Protein AF-A0A373GQA6-F1 (afdb_monomer)

Foldseek 3Di:
DVVVVVVLVVVLVVQLCCQCPVVVPHPVSNVVSVVVSVVVVVVVVVVVVPPCPVVVVPPVVVVVVVD

Solvent-accessible surface area 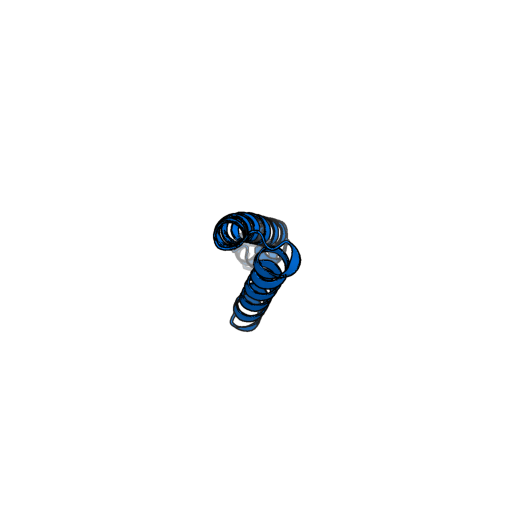(backbone atoms only — not comparable to full-atom values): 3817 Å² total; per-residue (Å²): 116,66,68,63,56,52,54,52,52,51,52,46,51,52,45,29,46,49,41,19,61,72,67,64,47,47,72,58,16,47,56,51,34,53,54,49,46,52,52,53,50,50,51,52,51,51,56,59,65,69,42,68,75,62,62,84,66,42,68,73,59,59,61,69,74,76,111

Mean predicted aligned error: 10.54 Å

Radius of gyration: 18.91 Å; Cα contacts (8 Å, |Δi|>4): 29; chains: 1; bounding box: 41×19×55 Å

Nearest PDB structures (foldseek):
  7uwa-assembly1_e  TM=7.180E-01  e=2.863E+00  Citrus x limon

Sequence (67 aa):
MNVSILSMWFVRIALAYLIGVHFQVGLLGVWIAQTLDWVVRAGFYIVRYLGHKWENKSVVRAAKTAA

Structure (mmCIF, N/CA/C/O backbone):
data_AF-A0A373GQA6-F1
#
_entry.id   AF-A0A373GQA6-F1
#
loop_
_atom_site.group_PDB
_atom_site.id
_atom_site.type_symbol
_atom_site.label_atom_id
_atom_site.label_alt_id
_atom_site.label_comp_id
_atom_site.label_asym_id
_atom_site.label_entity_id
_atom_site.label_seq_id
_atom_site.pdbx_PDB_ins_code
_atom_site.Cartn_x
_atom_site.Cartn_y
_atom_site.Cartn_z
_atom_site.occupancy
_atom_site.B_iso_or_equiv
_atom_site.auth_seq_id
_atom_site.auth_comp_id
_atom_site.auth_asym_id
_atom_site.auth_atom_id
_atom_site.pdbx_PDB_model_num
ATOM 1 N N . MET A 1 1 ? -9.433 -15.073 9.023 1.00 58.31 1 MET A N 1
ATOM 2 C CA . MET A 1 1 ? -8.258 -14.196 8.806 1.00 58.31 1 MET A CA 1
ATOM 3 C C . MET A 1 1 ? -7.475 -14.573 7.547 1.00 58.31 1 MET A C 1
ATOM 5 O O . MET A 1 1 ? -6.985 -13.682 6.870 1.00 58.31 1 MET A O 1
ATOM 9 N N . ASN A 1 2 ? -7.429 -15.856 7.175 1.00 48.88 2 ASN A N 1
ATOM 10 C CA . ASN A 1 2 ? -6.584 -16.340 6.075 1.00 48.88 2 ASN A CA 1
ATOM 11 C C . ASN A 1 2 ? -7.053 -15.891 4.680 1.00 48.88 2 ASN A C 1
ATOM 13 O O . ASN A 1 2 ? -6.226 -15.527 3.855 1.00 48.88 2 ASN A O 1
ATOM 17 N N . VAL A 1 3 ? -8.369 -15.823 4.437 1.00 59.38 3 VAL A N 1
ATOM 18 C CA . VAL A 1 3 ? -8.920 -15.423 3.125 1.00 59.38 3 VAL A CA 1
ATOM 19 C C . VAL A 1 3 ? -8.618 -13.955 2.796 1.00 59.38 3 VAL A C 1
ATOM 21 O O . VAL A 1 3 ? -8.283 -13.636 1.661 1.00 59.38 3 VAL A O 1
ATOM 24 N N . SER A 1 4 ? -8.647 -13.062 3.794 1.00 64.25 4 SER A N 1
ATOM 25 C CA . SER A 1 4 ? -8.300 -11.647 3.589 1.00 64.25 4 SER A CA 1
ATOM 26 C C . SER A 1 4 ? -6.834 -11.476 3.198 1.00 64.25 4 SER A C 1
ATOM 28 O O . SER A 1 4 ? -6.538 -10.748 2.256 1.00 64.25 4 SER A O 1
ATOM 30 N N . ILE A 1 5 ? -5.928 -12.192 3.867 1.00 67.81 5 ILE A N 1
ATOM 31 C CA . ILE A 1 5 ? -4.486 -12.112 3.599 1.00 67.81 5 ILE A CA 1
ATOM 32 C C . ILE A 1 5 ? -4.160 -12.704 2.220 1.00 67.81 5 ILE A C 1
ATOM 34 O O . ILE A 1 5 ? -3.434 -12.080 1.451 1.00 67.81 5 ILE A O 1
ATOM 38 N N . LEU A 1 6 ? -4.761 -13.847 1.869 1.00 72.00 6 LEU A N 1
ATOM 39 C CA . LEU A 1 6 ? -4.613 -14.472 0.549 1.00 72.00 6 LEU A CA 1
ATOM 40 C C . LEU A 1 6 ? -5.135 -13.577 -0.583 1.00 72.00 6 LEU A C 1
ATOM 42 O O . LEU A 1 6 ? -4.454 -13.417 -1.594 1.00 72.00 6 LEU A O 1
ATOM 46 N N . SER A 1 7 ? -6.300 -12.943 -0.398 1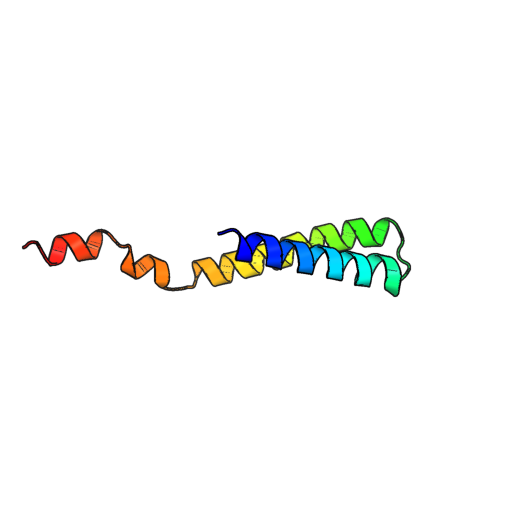.00 66.06 7 SER A N 1
ATOM 47 C CA . SER A 1 7 ? -6.861 -12.027 -1.401 1.00 66.06 7 SER A CA 1
ATOM 48 C C . SER A 1 7 ? -5.977 -10.795 -1.630 1.00 66.06 7 SER A C 1
ATOM 50 O O . SER A 1 7 ? -5.770 -10.387 -2.770 1.00 66.06 7 SER A O 1
ATOM 52 N N . MET A 1 8 ? -5.376 -10.247 -0.568 1.00 69.12 8 MET A N 1
ATOM 53 C CA . MET A 1 8 ? -4.459 -9.109 -0.678 1.00 69.12 8 MET A CA 1
ATOM 54 C C . MET A 1 8 ? -3.156 -9.478 -1.383 1.00 69.12 8 MET A C 1
ATOM 56 O O . MET A 1 8 ? -2.617 -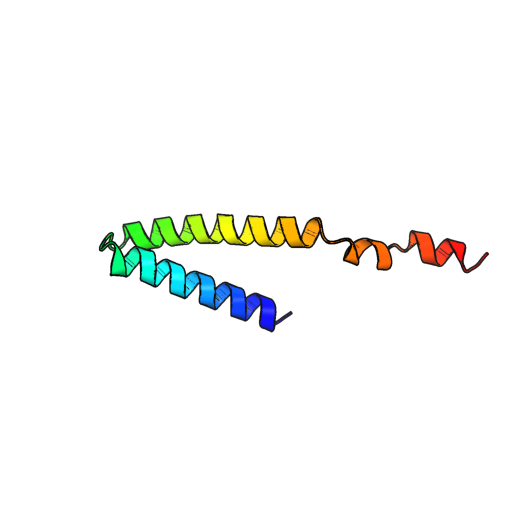8.685 -2.152 1.00 69.12 8 MET A O 1
ATOM 60 N N . TRP A 1 9 ? -2.658 -10.689 -1.146 1.00 76.00 9 TRP A N 1
ATOM 61 C CA . T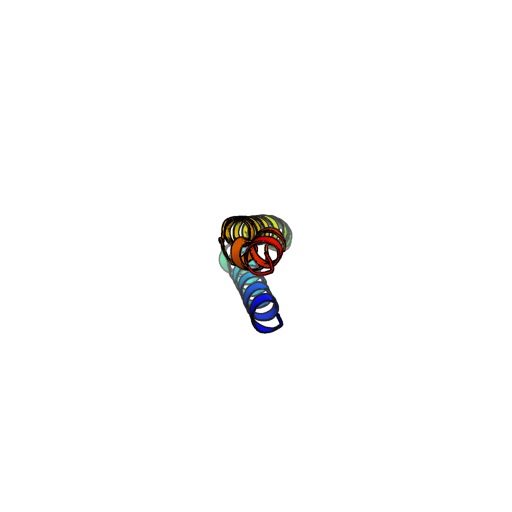RP A 1 9 ? -1.429 -11.163 -1.766 1.00 76.00 9 TRP A CA 1
ATOM 62 C C . TRP A 1 9 ? -1.585 -11.350 -3.281 1.00 76.00 9 TRP A C 1
ATOM 64 O O . TRP A 1 9 ? -0.709 -10.950 -4.047 1.00 76.00 9 TRP A O 1
ATOM 74 N N . PHE A 1 10 ? -2.740 -11.854 -3.725 1.00 78.44 10 PHE A N 1
ATOM 75 C CA . PHE A 1 10 ? -3.063 -11.967 -5.150 1.00 78.44 10 PHE A CA 1
ATOM 76 C C . PHE A 1 10 ? -3.153 -10.606 -5.845 1.00 78.44 10 PHE A C 1
ATOM 78 O O . PHE A 1 10 ? -2.594 -10.438 -6.927 1.00 78.44 10 PHE A O 1
ATOM 85 N N . VAL A 1 11 ? -3.799 -9.621 -5.211 1.00 74.12 11 VAL A N 1
ATOM 86 C CA . VAL A 1 11 ? -3.901 -8.253 -5.750 1.00 74.12 11 VAL A CA 1
ATOM 87 C C . VAL A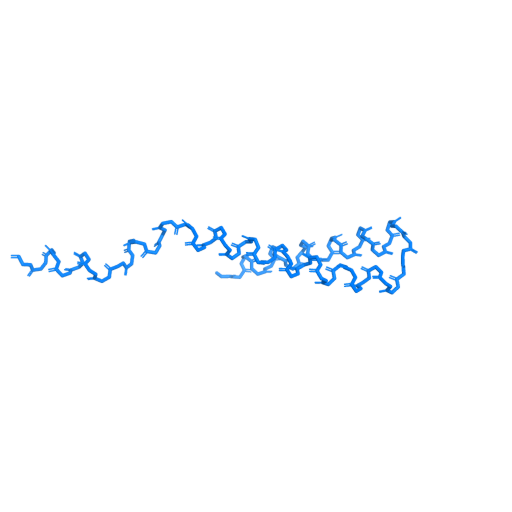 1 11 ? -2.516 -7.636 -5.942 1.00 74.12 11 VAL A C 1
ATOM 89 O O . VAL A 1 11 ? -2.258 -7.037 -6.983 1.00 74.12 11 VAL A O 1
ATOM 92 N N . ARG A 1 12 ? -1.596 -7.840 -4.992 1.00 72.88 12 ARG A N 1
ATOM 93 C CA . ARG A 1 12 ? -0.206 -7.372 -5.094 1.00 72.88 12 ARG A CA 1
ATOM 94 C C . ARG A 1 12 ? 0.539 -7.989 -6.272 1.00 72.88 12 ARG A C 1
ATOM 96 O O . ARG A 1 12 ? 1.207 -7.272 -7.008 1.00 72.88 12 ARG A O 1
ATOM 103 N N . ILE A 1 13 ? 0.430 -9.305 -6.451 1.00 77.81 13 ILE A N 1
ATOM 104 C CA . ILE A 1 13 ? 1.097 -10.014 -7.552 1.00 77.81 13 ILE A CA 1
ATOM 105 C C . ILE A 1 13 ? 0.510 -9.591 -8.897 1.00 77.81 13 ILE A C 1
ATOM 107 O O . ILE A 1 13 ? 1.263 -9.340 -9.834 1.00 77.81 13 ILE A O 1
ATOM 111 N N . ALA A 1 14 ? -0.812 -9.433 -8.978 1.00 81.56 14 ALA A N 1
ATOM 112 C CA . ALA A 1 14 ? -1.477 -8.947 -10.179 1.00 81.56 14 ALA A CA 1
ATOM 113 C C . ALA A 1 14 ? -1.039 -7.517 -10.543 1.00 81.56 14 ALA A C 1
ATOM 115 O O . ALA A 1 14 ? -0.717 -7.252 -11.698 1.00 81.56 14 ALA A O 1
ATOM 116 N N . LEU A 1 15 ? -0.956 -6.609 -9.563 1.00 73.44 15 LEU A N 1
ATOM 117 C CA . LEU A 1 15 ? -0.482 -5.234 -9.762 1.00 73.44 15 LEU A CA 1
ATOM 118 C C . LEU A 1 15 ? 0.999 -5.167 -10.137 1.00 73.44 15 LEU A C 1
ATOM 120 O O . LEU A 1 15 ? 1.366 -4.403 -11.026 1.00 73.44 15 LEU A O 1
ATOM 124 N N . ALA A 1 16 ? 1.846 -5.977 -9.501 1.00 70.69 16 ALA A N 1
ATOM 125 C CA . ALA A 1 16 ? 3.261 -6.066 -9.841 1.00 70.69 16 ALA A CA 1
ATOM 126 C C . ALA A 1 16 ? 3.472 -6.610 -11.259 1.00 70.69 16 ALA A C 1
ATOM 128 O O . ALA A 1 16 ? 4.334 -6.110 -11.977 1.00 70.69 16 ALA A O 1
ATOM 129 N N . TYR A 1 17 ? 2.661 -7.582 -11.688 1.00 76.88 17 TYR A N 1
ATOM 130 C CA . TYR A 1 17 ? 2.700 -8.098 -13.053 1.00 76.88 17 TYR A CA 1
ATOM 131 C C . TYR A 1 17 ? 2.203 -7.053 -14.057 1.00 76.88 17 TYR A C 1
ATOM 133 O O . TYR A 1 17 ? 2.865 -6.793 -15.058 1.00 76.88 17 TYR A O 1
ATOM 141 N N . LEU A 1 18 ? 1.084 -6.384 -13.762 1.00 78.62 18 LEU A N 1
ATOM 142 C CA . LEU A 1 18 ? 0.535 -5.350 -14.633 1.00 78.62 18 LEU A CA 1
ATOM 143 C C . LEU A 1 18 ? 1.515 -4.178 -14.785 1.00 78.62 18 LEU A C 1
ATOM 145 O O . LEU A 1 18 ? 1.815 -3.770 -15.895 1.00 78.62 18 LEU A O 1
ATOM 149 N N . ILE A 1 19 ? 2.085 -3.664 -13.697 1.00 73.69 19 ILE A N 1
ATOM 150 C CA . ILE A 1 19 ? 2.986 -2.506 -13.764 1.00 73.69 19 ILE A CA 1
ATOM 151 C C . ILE A 1 19 ? 4.383 -2.907 -14.257 1.00 73.69 19 ILE A C 1
ATOM 153 O O . ILE A 1 19 ? 4.948 -2.233 -15.111 1.00 73.69 19 ILE A O 1
ATOM 157 N N . GLY A 1 20 ? 4.951 -4.004 -13.757 1.00 68.56 20 GLY A N 1
ATOM 158 C CA . GLY A 1 20 ? 6.310 -4.424 -14.105 1.00 68.56 20 GLY A CA 1
ATOM 159 C C . GLY A 1 20 ? 6.435 -4.996 -15.517 1.00 68.56 20 GLY A C 1
ATOM 160 O O . GLY A 1 20 ? 7.418 -4.711 -16.201 1.00 68.56 20 GLY A O 1
ATOM 161 N N . VAL A 1 21 ? 5.443 -5.775 -15.965 1.00 68.88 21 VAL A N 1
ATOM 162 C CA . VAL A 1 21 ? 5.495 -6.491 -17.250 1.00 68.88 21 VAL A CA 1
ATOM 163 C C . VAL A 1 21 ? 4.772 -5.727 -18.358 1.00 68.88 21 VAL A C 1
ATOM 165 O O . VAL A 1 21 ? 5.325 -5.605 -19.448 1.00 68.88 21 VAL A O 1
ATOM 168 N N . HIS A 1 22 ? 3.579 -5.167 -18.111 1.00 73.56 22 HIS A N 1
ATOM 169 C CA . HIS A 1 22 ? 2.808 -4.502 -19.175 1.00 73.56 22 HIS A CA 1
ATOM 170 C C . HIS A 1 22 ? 3.394 -3.142 -19.569 1.00 73.56 22 HIS A C 1
ATOM 172 O O . HIS A 1 22 ? 3.491 -2.839 -20.753 1.00 73.56 22 HIS A O 1
ATOM 178 N N . PHE A 1 23 ? 3.838 -2.345 -18.592 1.00 76.19 23 PHE A N 1
ATOM 179 C CA . PHE A 1 23 ? 4.443 -1.033 -18.854 1.00 76.19 23 PHE A CA 1
ATOM 180 C C . PHE A 1 23 ? 5.956 -1.100 -19.131 1.00 76.19 23 PHE A C 1
ATOM 182 O O . PHE A 1 23 ? 6.583 -0.061 -19.313 1.00 76.19 23 PHE A O 1
ATOM 189 N N . GLN A 1 24 ? 6.550 -2.303 -19.152 1.00 74.50 24 GLN A N 1
ATOM 190 C CA . GLN A 1 24 ? 7.981 -2.551 -19.403 1.00 74.50 24 GLN A CA 1
ATOM 191 C C . GLN A 1 24 ? 8.947 -1.675 -18.583 1.00 74.50 24 GLN A C 1
ATOM 193 O O . GLN A 1 24 ? 10.072 -1.400 -18.990 1.00 74.50 24 GLN A O 1
ATOM 198 N N . VAL A 1 25 ? 8.531 -1.269 -17.382 1.00 73.75 25 VAL A N 1
ATOM 199 C CA . VAL A 1 25 ? 9.313 -0.384 -16.501 1.00 73.75 25 VAL A CA 1
ATOM 200 C C . VAL A 1 25 ? 10.434 -1.141 -15.766 1.00 73.75 25 VAL A C 1
ATOM 202 O O . VAL A 1 25 ? 11.206 -0.554 -15.007 1.00 73.75 25 VAL A O 1
ATOM 205 N N . GLY A 1 26 ? 10.525 -2.462 -15.962 1.00 73.88 26 GLY A N 1
ATOM 206 C CA . GLY A 1 26 ? 11.559 -3.317 -15.382 1.00 73.88 26 GLY A CA 1
ATOM 207 C C . GLY A 1 26 ? 11.561 -3.277 -13.851 1.00 73.88 26 GLY A C 1
ATOM 208 O O . GLY A 1 26 ? 10.510 -3.313 -13.209 1.00 73.88 26 GLY A O 1
ATOM 209 N N . LEU A 1 27 ? 12.752 -3.179 -13.247 1.00 78.50 27 LEU A N 1
ATOM 210 C CA . LEU A 1 27 ? 12.922 -3.146 -11.789 1.00 78.50 27 LEU A CA 1
ATOM 211 C C . LEU A 1 27 ? 12.212 -1.946 -11.137 1.00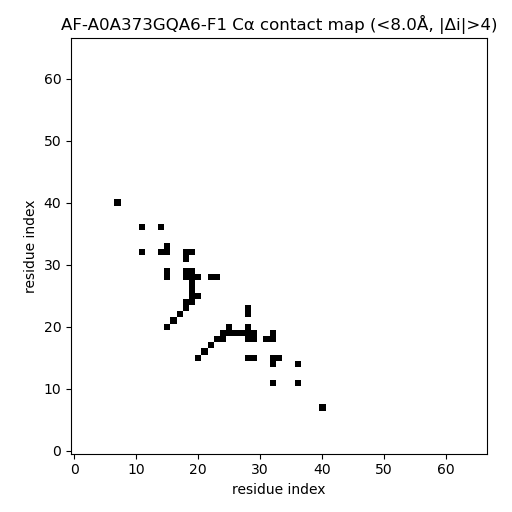 78.50 27 LEU A C 1
ATOM 213 O O . LEU A 1 27 ? 11.665 -2.091 -10.047 1.00 78.50 27 LEU A O 1
ATOM 217 N N . LEU A 1 28 ? 12.152 -0.786 -11.802 1.00 80.19 28 LEU A N 1
ATOM 218 C CA . LEU A 1 28 ? 11.438 0.386 -11.278 1.00 80.19 28 LEU A CA 1
ATOM 219 C C . LEU A 1 28 ? 9.935 0.118 -11.132 1.00 80.19 28 LEU A C 1
ATOM 221 O O . LEU A 1 28 ? 9.320 0.575 -10.170 1.00 80.19 28 LEU A O 1
ATOM 225 N N . GLY A 1 29 ? 9.359 -0.696 -12.020 1.00 76.19 29 GLY A N 1
ATOM 226 C CA . GLY A 1 29 ? 7.970 -1.139 -11.914 1.00 76.19 29 GLY A CA 1
ATOM 227 C C . GLY A 1 29 ? 7.702 -1.937 -10.636 1.00 76.19 29 GLY A C 1
ATOM 228 O O . GLY A 1 29 ? 6.645 -1.783 -10.030 1.00 76.19 29 GLY A O 1
ATOM 229 N N . VAL A 1 30 ? 8.683 -2.715 -10.162 1.00 75.94 30 VAL A N 1
ATOM 230 C CA . VAL A 1 30 ? 8.592 -3.465 -8.895 1.00 75.94 30 VAL A CA 1
ATOM 231 C C . VAL A 1 30 ? 8.577 -2.518 -7.694 1.00 75.94 30 VAL A C 1
ATOM 233 O O . VAL A 1 30 ? 7.781 -2.702 -6.773 1.00 75.94 30 VAL A O 1
ATOM 236 N N . TRP A 1 31 ? 9.408 -1.473 -7.713 1.00 82.56 31 TRP A N 1
ATOM 237 C CA . TRP A 1 31 ? 9.446 -0.459 -6.652 1.00 82.56 31 TRP A CA 1
ATOM 238 C C . TRP A 1 31 ? 8.157 0.368 -6.603 1.00 82.56 31 TRP A C 1
ATOM 240 O O . TRP A 1 31 ? 7.618 0.615 -5.527 1.00 82.56 31 TRP A O 1
ATOM 250 N N . ILE A 1 32 ? 7.615 0.747 -7.761 1.00 80.44 32 ILE A N 1
ATOM 251 C CA . ILE A 1 32 ? 6.337 1.466 -7.841 1.00 80.44 32 ILE A CA 1
ATOM 252 C C . ILE A 1 32 ? 5.186 0.568 -7.373 1.00 80.44 32 ILE A C 1
ATOM 254 O O . ILE A 1 32 ? 4.358 1.004 -6.572 1.00 80.44 32 ILE A O 1
ATOM 258 N N . ALA A 1 33 ? 5.155 -0.695 -7.807 1.00 80.62 33 ALA A N 1
ATOM 259 C CA . ALA A 1 33 ? 4.154 -1.664 -7.366 1.00 80.62 33 ALA A CA 1
ATOM 260 C C . ALA A 1 33 ? 4.186 -1.869 -5.844 1.00 80.62 33 ALA A C 1
ATOM 262 O O . ALA A 1 33 ? 3.132 -1.961 -5.216 1.00 80.62 33 ALA A O 1
ATOM 263 N N . GLN A 1 34 ? 5.379 -1.868 -5.239 1.00 81.12 34 GLN A N 1
ATOM 264 C CA . GLN A 1 34 ? 5.551 -1.946 -3.789 1.00 81.12 34 GLN A CA 1
ATOM 265 C C . GLN A 1 34 ? 4.899 -0.768 -3.061 1.00 81.12 34 GLN A C 1
ATOM 267 O O . GLN A 1 34 ? 4.167 -0.966 -2.087 1.00 81.12 34 GLN A O 1
ATOM 272 N N . THR A 1 35 ? 5.144 0.452 -3.537 1.00 84.38 35 THR A N 1
ATOM 273 C CA . THR A 1 35 ? 4.560 1.663 -2.953 1.00 84.38 35 THR A CA 1
ATOM 274 C C . THR A 1 35 ? 3.042 1.678 -3.126 1.00 84.38 35 THR A C 1
ATOM 276 O O . THR A 1 35 ? 2.314 1.974 -2.178 1.00 84.38 35 THR A O 1
ATOM 279 N N . LEU A 1 36 ? 2.539 1.294 -4.303 1.00 82.56 36 LEU A N 1
ATOM 280 C CA . LEU A 1 36 ? 1.101 1.260 -4.577 1.00 82.56 36 LEU A CA 1
ATOM 281 C C . LEU A 1 36 ? 0.366 0.252 -3.681 1.00 82.56 36 LEU A C 1
ATOM 283 O O . LEU A 1 36 ? -0.725 0.513 -3.182 1.00 82.56 36 LEU A O 1
ATOM 287 N N . ASP A 1 37 ? 0.992 -0.889 -3.424 1.00 81.31 37 ASP A N 1
ATOM 288 C CA . ASP A 1 37 ? 0.471 -1.938 -2.554 1.00 81.31 37 ASP A CA 1
ATOM 289 C C . ASP A 1 37 ? 0.390 -1.487 -1.076 1.00 81.31 37 ASP A C 1
ATOM 291 O O . ASP A 1 37 ? -0.520 -1.893 -0.347 1.00 81.31 37 ASP A O 1
ATOM 295 N N . TRP A 1 38 ? 1.266 -0.579 -0.615 1.00 84.00 38 TRP A N 1
ATOM 296 C CA . TRP A 1 38 ? 1.073 0.104 0.676 1.00 84.00 38 TRP A CA 1
ATOM 297 C C . TRP A 1 38 ? -0.155 1.014 0.686 1.00 84.00 38 TRP A C 1
ATOM 299 O O . TRP A 1 38 ? -0.911 0.979 1.658 1.00 84.00 38 TRP A O 1
ATOM 309 N N . VAL A 1 39 ? -0.398 1.769 -0.388 1.00 83.94 39 VAL A N 1
ATOM 310 C CA . VAL A 1 39 ? -1.574 2.650 -0.506 1.00 83.94 39 VAL A CA 1
ATOM 311 C C . VAL A 1 39 ? -2.869 1.839 -0.497 1.00 83.94 39 VAL A C 1
ATOM 313 O O . VAL A 1 39 ? -3.790 2.142 0.262 1.00 83.94 39 VAL A O 1
ATOM 316 N N . VAL A 1 40 ? -2.924 0.756 -1.275 1.00 80.69 40 VAL A N 1
ATOM 317 C CA . VAL A 1 40 ? -4.083 -0.145 -1.322 1.00 80.69 40 VAL A CA 1
ATOM 318 C C . VAL A 1 40 ? -4.352 -0.754 0.059 1.00 80.69 40 VAL A C 1
ATOM 320 O O . VAL A 1 40 ? -5.491 -0.728 0.532 1.00 80.69 40 VAL A O 1
ATOM 323 N N . ARG A 1 41 ? -3.316 -1.237 0.762 1.00 80.06 41 ARG A N 1
ATOM 324 C CA . ARG A 1 41 ? -3.460 -1.736 2.143 1.00 80.06 41 ARG A CA 1
ATOM 325 C C . ARG A 1 41 ? -3.964 -0.673 3.107 1.00 80.06 41 ARG A C 1
ATOM 327 O O . ARG A 1 41 ? -4.849 -0.973 3.905 1.00 80.06 41 ARG A O 1
ATOM 334 N N . ALA A 1 42 ? -3.427 0.543 3.037 1.00 82.19 42 ALA A N 1
ATOM 335 C CA . ALA A 1 42 ? -3.881 1.646 3.874 1.00 82.19 42 ALA A CA 1
ATOM 336 C C . ALA A 1 42 ? -5.374 1.928 3.646 1.00 82.19 42 ALA A C 1
ATOM 338 O O . ALA A 1 42 ? -6.130 1.999 4.612 1.00 82.19 42 ALA A O 1
ATOM 339 N N . GLY A 1 43 ? -5.824 1.966 2.388 1.00 85.19 43 GLY A N 1
ATOM 340 C CA . GLY A 1 43 ? -7.238 2.117 2.039 1.00 85.19 43 GLY A CA 1
ATOM 341 C C . GLY A 1 43 ? -8.123 1.021 2.638 1.00 85.19 43 GLY A C 1
ATOM 342 O O . GLY A 1 43 ? -9.120 1.315 3.296 1.00 85.19 43 GLY A O 1
ATOM 343 N N . PHE A 1 44 ? -7.732 -0.249 2.501 1.00 79.00 44 PHE A N 1
ATOM 344 C CA . PHE A 1 44 ? -8.469 -1.359 3.114 1.00 79.00 44 PHE A CA 1
ATOM 345 C C . PHE A 1 44 ? -8.516 -1.275 4.642 1.00 79.00 44 PHE A C 1
ATOM 347 O O . PHE A 1 44 ? -9.556 -1.572 5.233 1.00 79.00 44 PHE A O 1
ATOM 354 N N . TYR A 1 45 ? -7.424 -0.867 5.295 1.00 77.25 45 TYR A N 1
ATOM 355 C CA . TYR A 1 45 ? -7.413 -0.680 6.745 1.00 77.25 45 TYR A CA 1
ATOM 356 C C . TYR A 1 45 ? -8.309 0.473 7.184 1.00 77.25 45 TYR A C 1
ATOM 358 O O . TYR A 1 45 ? -9.024 0.322 8.169 1.00 77.25 45 TYR A O 1
ATOM 366 N N . ILE A 1 46 ? -8.350 1.572 6.432 1.00 83.44 46 ILE A N 1
ATOM 367 C CA . ILE A 1 46 ? -9.258 2.692 6.693 1.00 83.44 46 ILE A CA 1
ATOM 368 C C . ILE A 1 46 ? -10.717 2.239 6.561 1.00 83.44 46 ILE A C 1
ATOM 370 O O . ILE A 1 46 ? -11.504 2.438 7.483 1.00 83.44 46 ILE A O 1
ATOM 374 N N . VAL A 1 47 ? -11.078 1.539 5.481 1.00 80.69 47 VAL A N 1
ATOM 375 C CA . VAL A 1 47 ? -12.435 0.987 5.289 1.00 80.69 47 VAL A CA 1
ATOM 376 C C . VAL A 1 47 ? -12.799 -0.006 6.403 1.00 80.69 47 VAL A C 1
ATOM 378 O O . VAL A 1 47 ? -13.910 0.007 6.932 1.00 80.69 47 VAL A O 1
ATOM 381 N N . ARG A 1 48 ? -11.850 -0.851 6.820 1.00 79.56 48 ARG A N 1
ATOM 382 C CA . ARG A 1 48 ? -12.003 -1.785 7.949 1.00 79.56 48 ARG A CA 1
ATOM 383 C C . ARG A 1 48 ? -12.206 -1.057 9.280 1.00 79.56 48 ARG A C 1
ATOM 385 O O . ARG A 1 48 ? -12.919 -1.585 10.140 1.00 79.56 48 ARG A O 1
ATOM 392 N N . TYR A 1 49 ? -11.552 0.087 9.463 1.00 73.69 49 TYR A N 1
ATOM 393 C CA . TYR A 1 49 ? -11.624 0.910 10.667 1.00 73.69 49 TYR A CA 1
ATOM 394 C C . TYR A 1 49 ? -12.948 1.680 10.741 1.00 73.69 49 TYR A C 1
ATOM 396 O O . TYR A 1 49 ? -13.577 1.706 11.792 1.00 73.69 49 TYR A O 1
ATOM 404 N N . LEU A 1 50 ? -13.423 2.197 9.605 1.00 75.81 50 LEU A N 1
ATOM 405 C CA . LEU A 1 50 ? -14.730 2.849 9.460 1.00 75.81 50 LEU A CA 1
ATOM 406 C C . LEU A 1 50 ? -15.913 1.878 9.597 1.00 75.81 50 LEU A C 1
ATOM 408 O O . LEU A 1 50 ? -17.034 2.296 9.868 1.00 75.81 50 LEU A O 1
ATOM 412 N N . GLY A 1 51 ? -15.701 0.573 9.417 1.00 76.31 51 GLY A N 1
ATOM 413 C CA . GLY A 1 51 ? -16.761 -0.413 9.596 1.00 76.31 51 GLY A CA 1
ATOM 414 C C . GLY A 1 51 ? -17.225 -0.508 11.054 1.00 76.31 51 GLY A C 1
ATOM 415 O O . GLY A 1 51 ? -16.472 -0.964 11.906 1.00 76.31 51 GLY A O 1
ATOM 416 N N . HIS A 1 52 ? -18.501 -0.222 11.332 1.00 65.56 52 HIS A N 1
ATOM 417 C CA . HIS A 1 52 ? -19.125 -0.243 12.673 1.00 65.56 52 HIS A CA 1
ATOM 418 C C . HIS A 1 52 ? -19.119 -1.611 13.401 1.00 65.56 52 HIS A C 1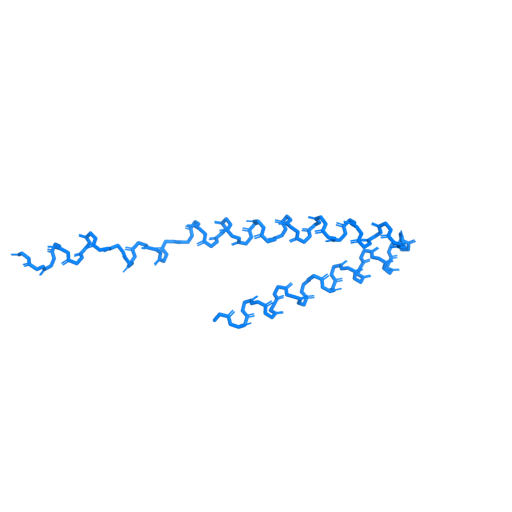
ATOM 420 O O . HIS A 1 52 ? -19.638 -1.743 14.506 1.00 65.56 52 HIS A O 1
ATOM 426 N N . LYS A 1 53 ? -18.496 -2.663 12.847 1.00 62.50 53 LYS A N 1
ATOM 427 C CA . LYS A 1 53 ? -18.378 -3.980 13.509 1.00 62.50 53 LYS A CA 1
ATOM 428 C C . LYS A 1 53 ? -17.658 -3.925 14.865 1.00 62.50 53 LYS A C 1
ATOM 430 O O . LYS A 1 53 ? -17.823 -4.850 15.658 1.00 62.50 53 LYS A O 1
ATOM 435 N N . TRP A 1 54 ? -16.865 -2.885 15.129 1.00 65.94 54 TRP A N 1
ATOM 436 C CA . TRP A 1 54 ? -16.225 -2.656 16.430 1.00 65.94 54 TRP A CA 1
ATOM 437 C C . TRP A 1 54 ? -17.228 -2.249 17.520 1.00 65.94 54 TRP A C 1
ATOM 439 O O . TRP A 1 54 ? -17.018 -2.561 18.688 1.00 65.94 54 TRP A O 1
ATOM 449 N N . GLU A 1 55 ? -18.350 -1.635 17.143 1.00 64.62 55 GLU A N 1
ATOM 450 C CA . GLU A 1 55 ? -19.360 -1.108 18.065 1.00 64.62 55 GLU A CA 1
ATOM 451 C C . GLU A 1 55 ? -20.096 -2.231 18.817 1.00 64.62 55 GLU A C 1
ATOM 453 O O . GLU A 1 55 ? -20.325 -2.143 20.023 1.00 64.62 55 GLU A O 1
ATOM 458 N N . ASN A 1 56 ? -20.332 -3.365 18.148 1.00 60.38 56 ASN A N 1
ATOM 459 C CA . ASN A 1 56 ? -20.912 -4.574 18.753 1.00 60.38 56 ASN A CA 1
ATOM 460 C C . ASN A 1 56 ? -19.955 -5.335 19.684 1.00 60.38 56 ASN A C 1
ATOM 462 O O . ASN A 1 56 ? -20.378 -6.263 20.368 1.00 60.38 56 ASN A O 1
ATOM 466 N N . LYS A 1 57 ? -18.670 -4.968 19.714 1.00 58.44 57 LYS A N 1
ATOM 467 C CA . LYS A 1 57 ? -17.700 -5.474 20.696 1.00 58.44 57 LYS A CA 1
ATOM 468 C C . LYS A 1 57 ? -17.448 -4.478 21.828 1.00 58.44 57 LYS A C 1
ATOM 470 O O . LYS A 1 57 ? -16.588 -4.734 22.669 1.00 58.44 57 LYS A O 1
ATOM 475 N N . SER A 1 58 ? -18.172 -3.356 21.862 1.00 57.09 58 SER A N 1
ATOM 476 C CA . SER A 1 58 ? -18.050 -2.397 22.952 1.00 57.09 58 SER A CA 1
ATOM 477 C C . SER A 1 58 ? -18.534 -3.035 24.259 1.00 57.09 58 SER A C 1
ATOM 479 O O . SER A 1 58 ? -19.718 -3.290 24.481 1.00 57.09 58 SER A O 1
ATOM 481 N N . VAL A 1 59 ? -17.583 -3.270 25.162 1.00 61.25 59 VAL A N 1
ATOM 482 C CA . VAL A 1 59 ? -17.817 -3.661 26.565 1.00 61.25 59 VAL A CA 1
ATOM 483 C C . VAL A 1 59 ? -18.783 -2.709 27.289 1.00 61.25 59 VAL A C 1
ATOM 485 O O . VAL A 1 59 ? -19.433 -3.097 28.255 1.00 61.25 59 VAL A O 1
ATOM 488 N N . VAL A 1 60 ? -18.952 -1.492 26.762 1.00 62.66 60 VAL A N 1
ATOM 489 C CA . VAL A 1 60 ? -19.879 -0.459 27.243 1.00 62.66 60 VAL A CA 1
ATOM 490 C C . VAL A 1 60 ? -21.346 -0.917 27.204 1.00 62.66 60 VAL A C 1
ATOM 492 O O . VAL A 1 60 ? -22.112 -0.566 28.098 1.00 62.66 60 VAL A O 1
ATOM 495 N N . ARG A 1 61 ? -21.764 -1.737 26.224 1.00 56.22 61 ARG A N 1
ATOM 496 C CA . ARG A 1 61 ? -23.160 -2.224 26.139 1.00 56.22 61 ARG A CA 1
ATOM 497 C C . ARG A 1 61 ? -23.442 -3.410 27.068 1.00 56.22 61 ARG A C 1
ATOM 499 O O . ARG A 1 61 ? -24.560 -3.531 27.565 1.00 56.22 61 ARG A O 1
ATOM 506 N N . ALA A 1 62 ? -22.432 -4.239 27.343 1.00 57.75 62 ALA A N 1
ATOM 507 C CA . ALA A 1 62 ? -22.543 -5.371 28.267 1.00 57.75 62 ALA A CA 1
ATOM 508 C C . ALA A 1 62 ? -22.830 -4.907 29.706 1.00 57.75 62 ALA A C 1
ATOM 510 O O . ALA A 1 62 ? -23.661 -5.499 30.386 1.00 57.75 62 ALA A O 1
ATOM 511 N N . ALA A 1 63 ? -22.235 -3.787 30.129 1.00 58.12 63 ALA A N 1
ATOM 512 C CA . ALA A 1 63 ? -22.484 -3.199 31.446 1.00 58.12 63 ALA A CA 1
ATOM 513 C C . ALA A 1 63 ? -23.926 -2.685 31.626 1.00 58.12 63 ALA A C 1
ATOM 515 O O . ALA A 1 63 ? -24.437 -2.676 32.739 1.00 58.12 63 ALA A O 1
ATOM 516 N N . LYS A 1 64 ? -24.608 -2.291 30.538 1.00 53.38 64 LYS A N 1
ATOM 517 C CA . LYS A 1 64 ? -25.966 -1.719 30.592 1.00 53.38 64 LYS A CA 1
ATOM 518 C C . LYS A 1 64 ? -27.091 -2.764 30.586 1.00 53.38 64 LYS A C 1
ATOM 520 O O . LYS A 1 64 ? -28.239 -2.400 30.779 1.00 53.38 64 LYS A O 1
ATOM 525 N N . THR A 1 65 ? -26.775 -4.034 30.320 1.00 57.38 65 THR A N 1
ATOM 526 C CA . THR A 1 65 ? -27.747 -5.152 30.351 1.00 57.38 65 THR A CA 1
ATOM 527 C C . THR A 1 65 ? -27.662 -5.946 31.663 1.00 57.38 65 THR A C 1
ATOM 529 O O . THR A 1 65 ? -28.525 -6.768 31.943 1.00 57.38 65 THR A O 1
ATOM 532 N N . ALA A 1 66 ? -26.619 -5.708 32.465 1.00 59.25 66 ALA A N 1
ATOM 533 C CA . ALA A 1 66 ? -26.386 -6.364 33.752 1.00 59.25 66 ALA A CA 1
ATOM 534 C C . ALA A 1 66 ? -26.850 -5.529 34.968 1.00 59.25 66 ALA A C 1
ATOM 536 O O . ALA A 1 66 ? -26.548 -5.903 36.099 1.00 59.25 66 ALA A O 1
ATOM 537 N N . ALA A 1 67 ? -27.544 -4.411 34.734 1.00 46.19 67 ALA A N 1
ATOM 538 C CA . ALA A 1 67 ? -28.146 -3.535 35.741 1.00 46.19 67 ALA A CA 1
ATOM 539 C C . ALA A 1 67 ? -29.660 -3.483 35.523 1.00 46.19 67 ALA A C 1
ATOM 541 O O . ALA A 1 67 ? -30.390 -3.464 36.535 1.00 46.19 67 ALA A O 1
#

pLDDT: mean 71.67, std 9.64, range [46.19, 85.1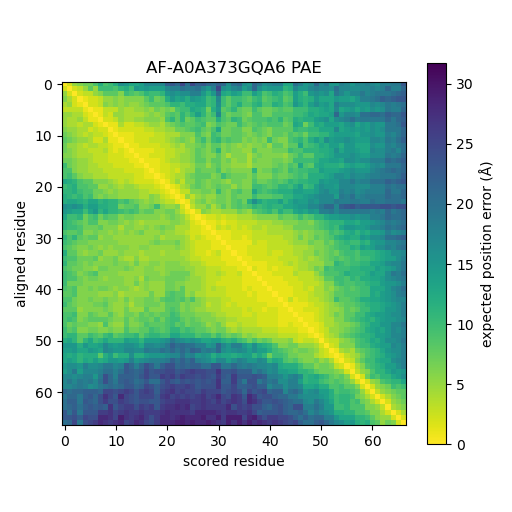9]

Secondary structure (DSSP, 8-state):
-HHHHHHHHHHHHHHHHIIIIIS--HHHHHHHHHHHHHHHHHHHHHHHHHSGGGGGG-H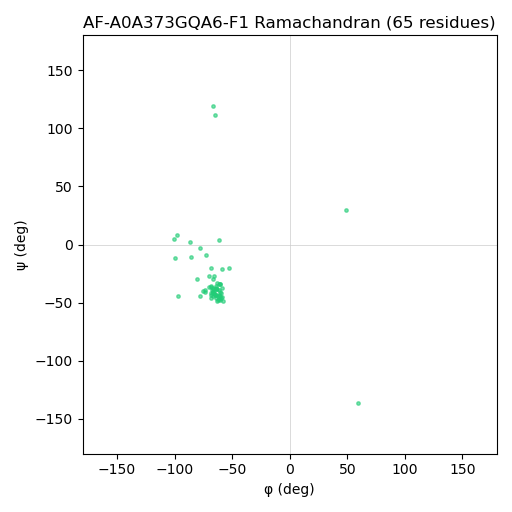HHHHTT--